Protein AF-X1REZ5-F1 (afdb_monomer_lite)

Radius of gyration: 12.73 Å; chains: 1; bounding box: 32×25×28 Å

pLDDT: mean 87.52, std 9.96, range [50.75, 97.69]

Organism: NCBI:txid412755

Foldseek 3Di:
DLVVLLCVPVVDPDPDDDDDADALGCLSVLVVCVVVVNQEEEDEHADPSNQPSVLVSCVVDVSHAYAHEPRPPHPSSVVCCVVNVPRYDYRDSDDDDDD

Sequence (99 aa):
RYFDQLNKIYGLDLRVVKVPANVGETQKIIEIARLNKARVIGVRVYNEADHQPVAEWLEEDPGHRAVLFHSAAYDLGNRLFFEFPTQTTFGDLSPKIVK

Structure (mmCIF, N/CA/C/O backbone):
data_AF-X1REZ5-F1
#
_entry.id   AF-X1REZ5-F1
#
loop_
_atom_site.group_PDB
_atom_site.id
_atom_site.type_symbol
_atom_site.label_atom_id
_atom_site.label_alt_id
_atom_site.label_comp_id
_atom_site.label_asym_id
_atom_site.label_entity_id
_atom_site.label_seq_id
_atom_site.pdbx_PDB_ins_code
_atom_site.Cartn_x
_atom_site.Cartn_y
_atom_site.Cartn_z
_atom_site.occupancy
_atom_site.B_iso_or_equiv
_atom_site.auth_seq_id
_atom_site.auth_comp_id
_atom_site.auth_asym_id
_atom_site.auth_atom_id
_atom_site.pdbx_PDB_model_num
ATOM 1 N N . ARG A 1 1 ? -12.255 3.751 -4.922 1.00 76.06 1 ARG A N 1
ATOM 2 C CA . ARG A 1 1 ? -13.164 2.701 -5.440 1.00 76.06 1 ARG A CA 1
ATOM 3 C C . ARG A 1 1 ? -13.139 1.473 -4.541 1.00 76.06 1 ARG A C 1
ATOM 5 O O . ARG A 1 1 ? -14.172 1.182 -3.973 1.00 76.06 1 ARG A O 1
ATOM 12 N N . TYR A 1 2 ? -12.000 0.795 -4.367 1.00 82.75 2 TYR A N 1
ATOM 13 C CA . TYR A 1 2 ? -11.909 -0.396 -3.507 1.00 82.75 2 TYR A CA 1
ATOM 14 C C . TYR A 1 2 ? -12.310 -0.134 -2.041 1.00 82.75 2 TYR A C 1
ATOM 16 O O . TYR A 1 2 ? -13.273 -0.721 -1.567 1.00 82.75 2 TYR A O 1
ATOM 24 N N . PHE A 1 3 ? -11.659 0.815 -1.356 1.00 83.25 3 PHE A N 1
ATOM 25 C CA . PHE A 1 3 ? -12.000 1.139 0.039 1.00 83.25 3 PHE A CA 1
ATOM 26 C C . PHE A 1 3 ? -13.423 1.695 0.199 1.00 83.25 3 PHE A C 1
ATOM 28 O O . PHE A 1 3 ? -14.096 1.369 1.168 1.00 83.25 3 PHE A O 1
ATOM 35 N N . ASP A 1 4 ? -13.919 2.451 -0.787 1.00 83.62 4 ASP A N 1
ATOM 36 C CA . ASP A 1 4 ? -15.312 2.922 -0.796 1.00 83.62 4 ASP A CA 1
ATOM 37 C C . ASP A 1 4 ? -16.303 1.739 -0.842 1.00 83.62 4 ASP A C 1
ATOM 39 O O . ASP A 1 4 ? -17.339 1.761 -0.181 1.00 83.62 4 ASP A O 1
ATOM 43 N N . GLN A 1 5 ? -15.984 0.689 -1.612 1.00 83.62 5 GLN A N 1
ATOM 44 C CA . GLN A 1 5 ? -16.789 -0.535 -1.667 1.00 83.62 5 GLN A CA 1
ATOM 45 C C . GLN A 1 5 ? -16.687 -1.333 -0.366 1.00 83.62 5 GLN A C 1
ATOM 47 O O . GLN A 1 5 ? -17.712 -1.798 0.117 1.00 83.62 5 GLN A O 1
ATOM 52 N N . LEU A 1 6 ? -15.500 -1.439 0.242 1.00 80.81 6 LEU A N 1
ATOM 53 C CA . LEU A 1 6 ? -15.353 -2.074 1.557 1.00 80.81 6 LEU A CA 1
ATOM 54 C C . LEU A 1 6 ? -16.178 -1.354 2.631 1.00 80.81 6 LEU A C 1
ATOM 56 O O . LEU A 1 6 ? -16.902 -2.017 3.371 1.00 80.81 6 LEU A O 1
ATOM 60 N N . ASN A 1 7 ? -16.147 -0.016 2.664 1.00 83.25 7 ASN A N 1
ATOM 61 C CA . ASN A 1 7 ? -17.010 0.783 3.540 1.00 83.25 7 ASN A CA 1
ATOM 62 C C . ASN A 1 7 ? -18.485 0.455 3.312 1.00 83.25 7 ASN A C 1
ATOM 64 O O . ASN A 1 7 ? -19.219 0.220 4.266 1.00 83.25 7 ASN A O 1
ATOM 68 N N . LYS A 1 8 ? -18.920 0.388 2.050 1.00 84.25 8 LYS A N 1
ATOM 69 C CA . LYS A 1 8 ? -20.316 0.100 1.708 1.00 84.25 8 LYS A CA 1
ATOM 70 C C . LYS A 1 8 ? -20.749 -1.319 2.095 1.00 84.25 8 LYS A C 1
ATOM 72 O O . LYS A 1 8 ? -21.860 -1.488 2.581 1.00 84.25 8 LYS A O 1
ATOM 77 N N . ILE A 1 9 ? -19.912 -2.326 1.840 1.00 84.12 9 ILE A N 1
ATOM 78 C CA . ILE A 1 9 ? 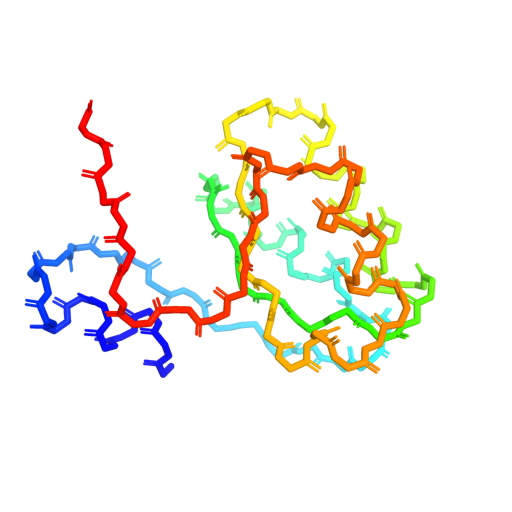-20.245 -3.745 2.053 1.00 84.12 9 ILE A CA 1
ATOM 79 C C . ILE A 1 9 ? -20.204 -4.099 3.541 1.00 84.12 9 ILE A C 1
ATOM 81 O O . ILE A 1 9 ? -21.098 -4.780 4.034 1.00 84.12 9 ILE A O 1
ATOM 85 N N . TYR A 1 10 ? -19.179 -3.631 4.252 1.00 82.88 10 TYR A N 1
ATOM 86 C CA . TYR A 1 10 ? -18.916 -4.018 5.639 1.00 82.88 10 TYR A CA 1
ATOM 87 C C . TYR A 1 10 ? -19.296 -2.940 6.661 1.00 82.88 10 TYR A C 1
ATOM 89 O O . TYR A 1 10 ? -19.095 -3.142 7.856 1.00 82.88 10 TYR A O 1
ATOM 97 N N . GLY A 1 11 ? -19.833 -1.798 6.217 1.00 83.19 11 GLY A N 1
ATOM 98 C CA . GLY A 1 11 ? -20.182 -0.680 7.097 1.00 83.19 11 GLY A CA 1
ATOM 99 C C . GLY A 1 11 ? -18.966 -0.060 7.788 1.00 83.19 11 GLY A C 1
ATOM 100 O O . GLY A 1 11 ? -19.080 0.414 8.915 1.00 83.19 11 GLY A O 1
ATOM 101 N N . LEU A 1 12 ? -17.791 -0.117 7.153 1.00 78.44 12 LEU A N 1
ATOM 102 C CA . LEU A 1 12 ? -16.568 0.449 7.721 1.00 78.44 12 LEU A CA 1
ATOM 103 C C . LEU A 1 12 ? -16.604 1.979 7.615 1.00 78.44 12 LEU A C 1
ATOM 105 O O . LEU A 1 12 ? -16.964 2.527 6.574 1.00 78.44 12 LEU A O 1
ATOM 109 N N . ASP A 1 13 ? -16.181 2.665 8.675 1.00 82.69 13 ASP A N 1
ATOM 110 C CA . ASP A 1 13 ? -16.024 4.125 8.702 1.00 82.69 13 ASP A CA 1
ATOM 111 C C . ASP A 1 13 ? -14.579 4.523 8.346 1.00 82.69 13 ASP A C 1
ATOM 113 O O . ASP A 1 13 ? -13.858 5.160 9.116 1.00 82.69 13 ASP A O 1
ATOM 117 N N . LEU A 1 14 ? -14.082 4.050 7.193 1.00 83.50 14 LEU A N 1
ATOM 118 C CA . LEU A 1 14 ? -12.728 4.396 6.754 1.00 83.50 14 LEU A CA 1
ATOM 119 C C . LEU A 1 14 ? -12.715 5.804 6.159 1.00 83.50 14 LEU A C 1
ATOM 121 O O . LEU A 1 14 ? -13.362 6.066 5.141 1.00 83.50 14 LEU A O 1
ATOM 125 N N . ARG A 1 15 ? -11.875 6.684 6.714 1.00 89.31 15 ARG A N 1
ATOM 126 C CA . ARG A 1 15 ? -11.513 7.955 6.078 1.00 89.31 15 ARG A CA 1
ATOM 127 C C . ARG A 1 15 ? -10.566 7.695 4.903 1.00 89.31 15 ARG A C 1
ATOM 129 O O . ARG A 1 15 ? -9.359 7.556 5.082 1.00 89.31 15 ARG A 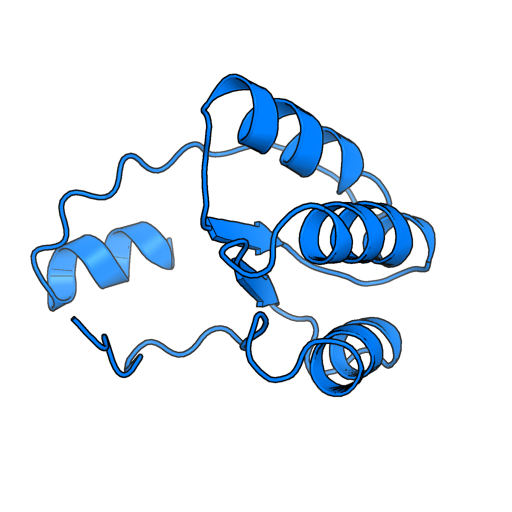O 1
ATOM 136 N N . VAL A 1 16 ? -11.112 7.647 3.690 1.00 90.56 16 VAL A N 1
ATOM 137 C CA . VAL A 1 16 ? -10.337 7.386 2.467 1.00 90.56 16 VAL A CA 1
ATOM 138 C C . VAL A 1 16 ? -9.760 8.685 1.899 1.00 90.56 16 VAL A C 1
ATOM 140 O O . VAL A 1 16 ? -10.500 9.579 1.491 1.00 90.56 16 VAL A O 1
ATOM 143 N N . VAL A 1 17 ? -8.432 8.767 1.807 1.00 93.00 17 VAL A N 1
ATOM 144 C CA . VAL A 1 17 ? -7.716 9.863 1.133 1.00 93.00 17 VAL A CA 1
ATOM 145 C C . VAL A 1 17 ? -7.220 9.373 -0.225 1.00 93.00 17 VAL A C 1
ATOM 147 O O . VAL A 1 17 ? -6.578 8.330 -0.321 1.00 93.00 17 VAL A O 1
ATOM 150 N N . LYS A 1 18 ? -7.532 10.113 -1.293 1.00 92.56 18 LYS A N 1
ATOM 151 C CA . LYS A 1 18 ? -7.078 9.799 -2.655 1.00 92.56 18 LYS A CA 1
ATOM 152 C C . LYS A 1 18 ? -5.850 10.639 -2.974 1.00 92.56 18 LYS A C 1
ATOM 154 O O . LYS A 1 18 ? -5.932 11.863 -2.949 1.00 92.56 18 LYS A O 1
ATOM 159 N N . VAL A 1 19 ? -4.747 9.977 -3.301 1.00 93.00 19 VAL A N 1
ATOM 160 C CA . VAL A 1 19 ? -3.485 10.627 -3.662 1.00 93.00 19 VAL A CA 1
ATOM 161 C C . VAL A 1 19 ? -3.221 10.374 -5.146 1.00 93.00 19 VAL A C 1
ATOM 163 O O . VAL A 1 19 ? -3.133 9.211 -5.542 1.00 93.00 19 VAL A O 1
ATOM 166 N N . PRO A 1 20 ? -3.137 11.417 -5.989 1.00 91.31 20 PRO A N 1
ATOM 167 C CA . PRO A 1 20 ? -2.695 11.251 -7.365 1.00 91.31 20 PRO A CA 1
ATOM 168 C C . PRO A 1 20 ? -1.187 10.971 -7.377 1.00 91.31 20 PRO A C 1
ATOM 170 O O . PRO A 1 20 ? -0.392 11.808 -6.953 1.00 91.31 20 PRO A O 1
ATOM 173 N N . ALA A 1 21 ? -0.805 9.792 -7.857 1.00 90.44 21 ALA A N 1
ATOM 174 C CA . ALA A 1 21 ? 0.582 9.369 -8.001 1.00 90.44 21 ALA A CA 1
ATOM 175 C C . ALA A 1 21 ? 0.750 8.620 -9.328 1.00 90.44 21 ALA A C 1
ATOM 177 O O . ALA A 1 21 ? -0.106 7.810 -9.698 1.00 90.44 21 ALA A O 1
ATOM 178 N N . ASN A 1 22 ? 1.831 8.915 -10.046 1.00 92.00 22 ASN A N 1
ATOM 179 C CA . ASN A 1 22 ? 2.233 8.184 -11.242 1.00 92.00 22 ASN A CA 1
ATOM 180 C C . ASN A 1 22 ? 3.091 6.959 -10.880 1.00 92.00 22 ASN A C 1
ATOM 182 O O . ASN A 1 22 ? 3.406 6.714 -9.718 1.00 92.00 22 ASN A O 1
ATOM 186 N N . VAL A 1 23 ? 3.473 6.186 -11.898 1.00 89.38 23 VAL A N 1
ATOM 187 C CA . VAL A 1 23 ? 4.449 5.096 -11.758 1.00 89.38 23 VAL A CA 1
ATOM 188 C C . VAL A 1 23 ? 5.782 5.657 -11.250 1.00 89.38 23 VAL A C 1
ATOM 190 O O . VAL A 1 23 ? 6.277 6.643 -11.792 1.00 89.38 23 VAL A O 1
ATOM 193 N N . GLY A 1 24 ? 6.360 5.020 -10.237 1.00 92.19 24 GLY A N 1
ATOM 194 C CA . GLY A 1 24 ? 7.557 5.459 -9.522 1.00 92.19 24 GLY A CA 1
ATOM 195 C C . GLY A 1 24 ? 7.311 6.531 -8.454 1.00 92.19 24 GLY A C 1
ATOM 196 O O . GLY A 1 24 ? 8.273 7.065 -7.915 1.00 92.19 24 GLY A O 1
ATOM 197 N N . GLU A 1 25 ? 6.057 6.894 -8.157 1.00 95.50 25 GLU A N 1
ATOM 198 C CA . GLU A 1 25 ? 5.726 7.972 -7.211 1.00 95.50 25 GLU A CA 1
ATOM 199 C C . GLU A 1 25 ? 5.033 7.478 -5.927 1.00 95.50 25 GLU A C 1
ATOM 201 O O . GLU A 1 25 ? 4.361 8.264 -5.249 1.00 95.50 25 GLU A O 1
ATOM 206 N N . THR A 1 26 ? 5.183 6.200 -5.549 1.00 95.12 26 THR A N 1
ATOM 207 C CA . THR A 1 26 ? 4.588 5.668 -4.302 1.00 95.12 26 THR A CA 1
ATOM 208 C C . THR A 1 26 ? 5.042 6.422 -3.058 1.00 95.12 26 THR A C 1
ATOM 210 O O . THR A 1 26 ? 4.260 6.538 -2.116 1.00 95.12 26 THR A O 1
ATOM 213 N N . GLN A 1 27 ? 6.228 7.036 -3.075 1.00 96.81 27 GLN A N 1
ATOM 214 C CA . GLN A 1 27 ? 6.711 7.917 -2.010 1.00 96.81 27 GLN A CA 1
ATOM 215 C C . GLN A 1 27 ? 5.694 9.010 -1.628 1.00 96.81 27 GLN A C 1
ATOM 217 O O . GLN A 1 27 ? 5.478 9.259 -0.442 1.00 96.81 27 GLN A O 1
ATOM 222 N N . LYS A 1 28 ? 4.981 9.604 -2.599 1.00 96.81 28 LYS A N 1
ATOM 223 C CA . LYS A 1 28 ? 3.927 10.601 -2.317 1.00 96.81 28 LYS A CA 1
ATOM 224 C C . LYS A 1 28 ? 2.795 10.007 -1.483 1.00 96.81 28 LYS A C 1
ATOM 226 O O . LYS A 1 28 ? 2.212 10.677 -0.634 1.00 96.81 28 LYS A O 1
ATOM 231 N N . ILE A 1 29 ? 2.461 8.742 -1.732 1.00 96.12 29 ILE A N 1
ATOM 232 C CA . ILE A 1 29 ? 1.428 8.022 -0.986 1.00 96.12 29 ILE A CA 1
ATOM 233 C C . ILE A 1 29 ? 1.909 7.783 0.445 1.00 96.12 29 ILE A C 1
ATOM 235 O O . ILE A 1 29 ? 1.141 8.015 1.377 1.00 96.12 29 ILE A O 1
ATOM 239 N N . ILE A 1 30 ? 3.174 7.390 0.621 1.00 97.31 30 ILE A N 1
ATOM 240 C CA . ILE A 1 30 ? 3.781 7.170 1.939 1.00 97.31 30 ILE A CA 1
ATOM 241 C C . ILE A 1 30 ? 3.805 8.459 2.767 1.00 97.31 30 ILE A C 1
ATOM 243 O O . ILE A 1 30 ? 3.408 8.459 3.931 1.00 97.31 30 ILE A O 1
ATOM 247 N N . GLU A 1 31 ? 4.192 9.585 2.173 1.00 97.25 31 GLU A N 1
ATOM 248 C CA . GLU A 1 31 ? 4.202 10.884 2.854 1.00 97.25 31 GLU A CA 1
ATOM 249 C C . GLU A 1 31 ? 2.807 11.289 3.339 1.00 97.25 31 GLU A C 1
ATOM 251 O O . GLU A 1 31 ? 2.625 11.649 4.505 1.00 97.25 31 GLU A O 1
ATOM 256 N N . ILE A 1 32 ? 1.791 11.157 2.482 1.00 96.94 32 ILE A N 1
ATOM 257 C CA . ILE A 1 32 ? 0.403 11.435 2.865 1.00 96.94 32 ILE A CA 1
ATOM 258 C C . ILE A 1 32 ? -0.088 10.441 3.926 1.00 96.94 32 ILE A C 1
ATOM 260 O O . ILE A 1 32 ? -0.816 10.845 4.838 1.00 96.94 32 ILE A O 1
ATOM 264 N N . ALA A 1 33 ? 0.315 9.170 3.853 1.00 96.25 33 ALA A N 1
ATOM 265 C CA . ALA A 1 33 ? -0.024 8.165 4.855 1.00 96.25 33 ALA A CA 1
ATOM 266 C C . ALA A 1 33 ? 0.540 8.543 6.231 1.00 96.25 33 ALA A C 1
ATOM 268 O O . ALA A 1 33 ? -0.218 8.583 7.202 1.00 96.25 33 ALA A O 1
ATOM 269 N N . ARG A 1 34 ? 1.821 8.929 6.305 1.00 96.12 34 ARG A N 1
ATOM 270 C CA . ARG A 1 34 ? 2.460 9.405 7.542 1.00 96.12 34 ARG A CA 1
ATOM 271 C C . ARG A 1 34 ? 1.763 10.651 8.095 1.00 96.12 34 ARG A C 1
ATOM 273 O O . ARG A 1 34 ? 1.403 10.675 9.271 1.00 96.12 34 ARG A O 1
ATOM 280 N N . LEU A 1 35 ? 1.482 11.646 7.247 1.00 96.38 35 LEU A N 1
ATOM 281 C CA . LEU A 1 35 ? 0.777 12.875 7.645 1.00 96.38 35 LEU A CA 1
ATOM 282 C C . LEU A 1 35 ? -0.610 12.597 8.240 1.00 96.38 35 LEU A C 1
ATOM 284 O O . LEU A 1 35 ? -1.026 13.259 9.189 1.00 96.38 35 LEU A O 1
ATOM 288 N N . ASN A 1 36 ? -1.320 11.603 7.705 1.00 94.88 36 ASN A N 1
ATOM 289 C CA . ASN A 1 36 ? -2.651 11.220 8.177 1.00 94.88 36 ASN A CA 1
ATOM 290 C C . ASN A 1 36 ? -2.626 10.114 9.243 1.00 94.88 36 ASN A C 1
ATOM 292 O O . ASN A 1 36 ? -3.695 9.680 9.672 1.00 94.88 36 ASN A O 1
ATOM 296 N N . LYS A 1 37 ? -1.439 9.654 9.670 1.00 94.62 37 LYS A N 1
ATOM 297 C CA . LYS A 1 37 ? -1.262 8.497 10.565 1.00 94.62 37 LYS A CA 1
ATOM 298 C C . LYS A 1 37 ? -2.041 7.265 10.080 1.00 94.62 37 LYS A C 1
ATOM 300 O O . LYS A 1 37 ? -2.640 6.535 10.871 1.00 94.62 37 LYS A O 1
ATOM 305 N N . ALA A 1 38 ? -2.094 7.076 8.763 1.00 94.62 38 ALA A N 1
ATOM 306 C CA . ALA A 1 38 ? -2.787 5.955 8.154 1.00 94.62 38 ALA A CA 1
ATOM 307 C C . ALA A 1 38 ? -2.024 4.659 8.441 1.00 94.62 38 ALA A C 1
ATOM 309 O O . ALA A 1 38 ? -0.805 4.622 8.335 1.00 94.62 38 ALA A O 1
ATOM 310 N N . ARG A 1 39 ? -2.751 3.587 8.768 1.00 93.62 39 ARG A N 1
ATOM 311 C CA . ARG A 1 39 ? -2.179 2.238 8.937 1.00 93.62 39 ARG A CA 1
ATOM 312 C C . ARG A 1 39 ? -2.327 1.363 7.700 1.00 93.62 39 ARG A C 1
ATOM 314 O O . ARG A 1 39 ? -1.693 0.322 7.610 1.00 93.62 39 ARG A O 1
ATOM 321 N N . VAL A 1 40 ? -3.188 1.762 6.768 1.00 93.19 40 VAL A N 1
ATOM 322 C CA . VAL A 1 40 ? -3.474 1.005 5.550 1.00 93.19 40 VAL A CA 1
ATOM 323 C C . VAL A 1 40 ? -3.321 1.920 4.349 1.00 93.19 40 VAL A C 1
ATOM 325 O O . VAL A 1 40 ? -3.916 2.998 4.316 1.00 93.19 40 VAL A O 1
ATOM 328 N N . ILE A 1 41 ? -2.569 1.468 3.351 1.00 95.12 41 ILE A N 1
ATOM 329 C CA . ILE A 1 41 ? -2.470 2.108 2.040 1.00 95.12 41 ILE A CA 1
ATOM 330 C C . ILE A 1 41 ? -2.969 1.166 0.949 1.00 95.12 41 ILE A C 1
ATOM 332 O O . ILE A 1 41 ? -2.998 -0.054 1.104 1.00 95.12 41 ILE A O 1
ATOM 336 N N . GLY A 1 42 ? -3.359 1.744 -0.181 1.00 93.44 42 GLY A N 1
ATOM 337 C CA . GLY A 1 42 ? -3.606 0.995 -1.403 1.00 93.44 42 GLY A CA 1
ATOM 338 C C . GLY A 1 42 ? -2.774 1.583 -2.527 1.00 93.44 42 GLY A C 1
ATOM 339 O O . GLY A 1 42 ? -2.908 2.769 -2.828 1.00 93.44 42 GLY A O 1
ATOM 340 N N . VAL A 1 43 ? -1.911 0.767 -3.121 1.00 93.38 43 VAL A N 1
ATOM 341 C CA . VAL A 1 43 ? -0.860 1.212 -4.041 1.00 93.38 43 VAL A CA 1
ATOM 342 C C . VAL A 1 43 ? -0.731 0.253 -5.211 1.00 93.38 43 VAL A C 1
ATOM 344 O O . VAL A 1 43 ? -1.043 -0.928 -5.090 1.00 93.38 43 VAL A O 1
ATOM 347 N N . ARG A 1 44 ? -0.264 0.755 -6.352 1.00 91.38 44 ARG A N 1
ATOM 348 C CA . ARG A 1 44 ? 0.217 -0.085 -7.449 1.00 91.38 44 ARG A CA 1
ATOM 349 C C . ARG A 1 44 ? 1.737 -0.076 -7.395 1.00 91.38 44 ARG A C 1
ATOM 351 O O . ARG A 1 44 ? 2.315 1.002 -7.364 1.00 91.38 44 ARG A O 1
ATOM 358 N N . VAL A 1 45 ? 2.346 -1.253 -7.412 1.00 90.38 45 VAL A N 1
ATOM 359 C CA . VAL A 1 45 ? 3.799 -1.421 -7.429 1.00 90.38 45 VAL A CA 1
ATOM 360 C C . VAL A 1 45 ? 4.186 -2.037 -8.758 1.00 90.38 45 VAL A C 1
ATOM 362 O O . VAL A 1 45 ? 3.759 -3.146 -9.081 1.00 90.38 45 VAL A O 1
ATOM 365 N N . TYR A 1 46 ? 4.930 -1.279 -9.559 1.00 89.25 46 TYR A N 1
ATOM 366 C CA . TYR A 1 46 ? 5.318 -1.683 -10.905 1.00 89.25 46 TYR A CA 1
ATOM 367 C C . TYR A 1 46 ? 6.834 -1.758 -11.083 1.00 89.25 46 TYR A C 1
ATOM 369 O O . TYR A 1 46 ? 7.317 -2.701 -11.705 1.00 89.25 46 TYR A O 1
ATOM 377 N N . ASN A 1 47 ? 7.579 -0.790 -10.548 1.00 90.44 47 ASN A N 1
ATOM 378 C CA . ASN A 1 47 ? 9.039 -0.728 -10.644 1.00 90.44 47 ASN A CA 1
ATOM 379 C C . ASN A 1 47 ? 9.700 -0.588 -9.259 1.00 90.44 47 ASN A C 1
ATOM 381 O O . ASN A 1 47 ? 9.019 -0.518 -8.237 1.00 90.44 47 ASN A O 1
ATOM 385 N N . GLU A 1 48 ? 11.035 -0.562 -9.221 1.00 90.94 48 GLU A N 1
ATOM 386 C CA . GLU A 1 48 ? 11.784 -0.490 -7.956 1.00 90.94 48 GLU A CA 1
ATOM 387 C C . GLU A 1 48 ? 11.497 0.811 -7.190 1.00 90.94 48 GLU A C 1
ATOM 389 O O . GLU A 1 48 ? 11.383 0.804 -5.968 1.00 90.94 48 GLU A O 1
ATOM 394 N N . ALA A 1 49 ? 11.292 1.916 -7.916 1.00 93.06 49 ALA A N 1
ATOM 395 C CA . ALA A 1 49 ? 10.927 3.204 -7.331 1.00 93.06 49 ALA A CA 1
ATOM 396 C C . ALA A 1 49 ? 9.535 3.184 -6.677 1.00 93.06 49 ALA A C 1
ATOM 398 O O . ALA A 1 49 ? 9.273 3.983 -5.784 1.00 93.06 49 ALA A O 1
ATOM 399 N N . ASP A 1 50 ? 8.654 2.265 -7.087 1.00 92.25 50 ASP A N 1
ATOM 400 C CA . ASP A 1 50 ? 7.404 2.003 -6.382 1.00 92.25 50 ASP A CA 1
ATOM 401 C C . ASP A 1 50 ? 7.608 1.087 -5.167 1.00 92.25 50 ASP A C 1
ATOM 403 O O . ASP A 1 50 ? 6.985 1.296 -4.124 1.00 92.25 50 ASP A O 1
ATOM 407 N N . HIS A 1 51 ? 8.445 0.058 -5.328 1.00 94.19 51 HIS A N 1
ATOM 408 C CA . HIS A 1 51 ? 8.679 -1.002 -4.349 1.00 94.19 51 HIS A CA 1
ATOM 409 C C . HIS A 1 51 ? 9.335 -0.469 -3.081 1.00 94.19 51 HIS A C 1
ATOM 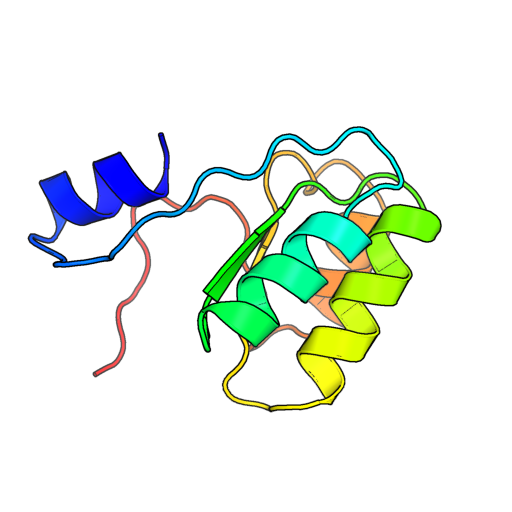411 O O . HIS A 1 51 ? 8.809 -0.658 -1.986 1.00 94.19 51 HIS A O 1
ATOM 417 N N . GLN A 1 52 ? 10.478 0.198 -3.238 1.00 96.50 52 GLN A N 1
ATOM 418 C CA . GLN A 1 52 ? 11.347 0.560 -2.128 1.00 96.50 52 GLN A CA 1
ATOM 419 C C . GLN A 1 52 ? 10.644 1.441 -1.079 1.00 96.50 52 GLN A C 1
ATOM 421 O O . GLN A 1 52 ? 10.648 1.050 0.087 1.00 96.50 52 GLN A O 1
ATOM 426 N N . PRO A 1 53 ? 9.931 2.527 -1.445 1.00 97.00 53 PRO A N 1
ATOM 427 C CA . PRO A 1 53 ? 9.186 3.324 -0.467 1.00 97.00 53 PRO A CA 1
ATOM 428 C C . PRO A 1 53 ? 8.134 2.529 0.313 1.00 97.00 53 PRO A C 1
ATOM 430 O O . PRO A 1 53 ? 7.878 2.800 1.485 1.00 97.00 53 PRO A O 1
ATOM 433 N N . VAL A 1 54 ? 7.485 1.562 -0.344 1.00 96.25 54 VAL A N 1
ATOM 434 C CA . VAL A 1 54 ? 6.449 0.737 0.284 1.00 96.25 54 VAL A CA 1
ATOM 435 C C . VAL A 1 54 ? 7.082 -0.266 1.241 1.00 96.25 54 VAL A C 1
ATOM 437 O O . VAL A 1 54 ? 6.571 -0.418 2.345 1.00 96.25 54 VAL A O 1
ATOM 440 N N . ALA A 1 55 ? 8.182 -0.910 0.847 1.00 96.69 55 ALA A N 1
ATOM 441 C CA . ALA A 1 55 ? 8.926 -1.828 1.705 1.00 96.69 55 ALA A CA 1
ATOM 442 C C . ALA A 1 55 ? 9.428 -1.114 2.968 1.00 96.69 55 ALA A C 1
ATOM 444 O O . ALA A 1 55 ? 9.094 -1.532 4.071 1.00 96.69 55 ALA A O 1
ATOM 445 N N . GLU A 1 56 ? 10.112 0.023 2.809 1.00 97.56 56 GLU A N 1
ATOM 446 C CA . GLU A 1 56 ? 10.617 0.829 3.929 1.00 97.56 56 GLU A CA 1
ATOM 447 C C . GLU A 1 56 ? 9.481 1.237 4.879 1.00 97.56 56 GLU A C 1
ATOM 449 O O . GLU A 1 56 ? 9.587 1.089 6.094 1.00 97.56 56 GLU A O 1
ATOM 454 N N . TRP A 1 57 ? 8.339 1.677 4.340 1.00 97.69 57 TRP A N 1
ATOM 455 C CA . TRP A 1 57 ? 7.181 2.008 5.168 1.00 97.69 57 TRP A CA 1
ATOM 456 C C . TRP A 1 57 ? 6.591 0.788 5.888 1.00 97.69 57 TRP A C 1
ATOM 458 O O . TRP A 1 57 ? 6.142 0.916 7.022 1.00 97.69 57 TRP A O 1
ATOM 468 N N . LEU A 1 58 ? 6.575 -0.397 5.275 1.00 96.75 58 LEU A N 1
ATOM 469 C CA . LEU A 1 58 ? 6.096 -1.618 5.932 1.00 96.75 58 LEU A CA 1
ATOM 470 C C . LEU A 1 58 ? 7.051 -2.107 7.032 1.00 96.75 58 LEU A C 1
ATOM 472 O O . LEU A 1 58 ? 6.572 -2.618 8.044 1.00 96.75 58 LEU A O 1
ATOM 476 N N . GLU A 1 59 ? 8.362 -1.923 6.862 1.00 97.06 59 GLU A N 1
ATOM 477 C CA . GLU A 1 59 ? 9.388 -2.245 7.866 1.00 97.06 59 GLU A CA 1
ATOM 478 C C . GLU A 1 59 ? 9.310 -1.342 9.104 1.00 97.06 59 GLU A C 1
ATOM 480 O O . GLU A 1 59 ? 9.609 -1.791 10.211 1.00 97.06 59 GLU A O 1
ATOM 485 N N . GLU A 1 60 ? 8.880 -0.087 8.940 1.00 96.56 60 GLU A N 1
ATOM 486 C CA . GLU A 1 60 ? 8.771 0.890 10.034 1.00 96.56 60 GLU A CA 1
ATOM 487 C C . GLU A 1 60 ? 7.806 0.467 11.151 1.00 96.56 60 GLU A C 1
ATOM 489 O O . GLU A 1 60 ? 8.029 0.807 12.315 1.00 96.56 60 GLU A O 1
ATOM 494 N N . ASP A 1 61 ? 6.721 -0.240 10.819 1.00 95.75 61 ASP A N 1
ATOM 495 C CA . ASP A 1 61 ? 5.707 -0.651 11.792 1.00 95.75 61 ASP A CA 1
ATOM 496 C C . ASP A 1 61 ? 5.036 -1.969 11.355 1.00 95.75 61 ASP A C 1
ATOM 498 O O . ASP A 1 61 ? 4.394 -2.021 10.299 1.00 95.75 61 ASP A O 1
ATOM 502 N N . PRO A 1 62 ? 5.073 -3.033 12.184 1.00 93.44 62 PRO A N 1
ATOM 503 C CA . PRO A 1 62 ? 4.421 -4.308 11.875 1.00 93.44 62 PRO A CA 1
ATOM 504 C C . PRO A 1 62 ? 2.887 -4.215 11.796 1.00 93.44 62 PRO A C 1
ATOM 506 O O . PRO A 1 62 ? 2.229 -5.185 11.413 1.00 93.44 62 PRO A O 1
ATOM 509 N N . GLY A 1 63 ? 2.289 -3.087 12.180 1.00 93.88 63 GLY A N 1
ATOM 510 C CA . GLY A 1 63 ? 0.880 -2.738 12.020 1.00 93.88 63 GLY A CA 1
ATOM 511 C C . GLY A 1 63 ? 0.544 -2.045 10.695 1.00 93.88 63 GLY A C 1
ATOM 512 O O . GLY A 1 63 ? -0.641 -1.932 10.370 1.00 93.88 63 GLY A O 1
ATOM 513 N N . HIS A 1 64 ? 1.536 -1.613 9.910 1.00 96.44 64 HIS A N 1
ATOM 514 C CA . HIS A 1 64 ? 1.311 -1.069 8.572 1.00 96.44 64 HIS A CA 1
ATOM 515 C C . HIS A 1 64 ? 0.841 -2.160 7.608 1.00 96.44 64 HIS A C 1
ATOM 517 O O . HIS A 1 64 ? 1.264 -3.317 7.689 1.00 96.44 64 HIS A O 1
ATOM 523 N N . ARG A 1 65 ? -0.084 -1.802 6.713 1.00 94.38 65 ARG A N 1
ATOM 524 C CA . ARG A 1 65 ? -0.697 -2.705 5.735 1.00 94.38 65 ARG A CA 1
ATOM 525 C C . ARG A 1 65 ? -0.759 -2.074 4.350 1.00 94.38 65 ARG A C 1
ATOM 527 O O . ARG A 1 65 ? -1.127 -0.907 4.221 1.00 94.38 65 ARG A O 1
ATOM 534 N N . ALA A 1 66 ? -0.496 -2.858 3.309 1.00 93.88 66 ALA A N 1
ATOM 535 C CA . ALA A 1 66 ? -0.596 -2.409 1.923 1.00 93.88 66 ALA A CA 1
ATOM 536 C C . ALA A 1 66 ? -1.474 -3.341 1.074 1.00 93.88 66 ALA A C 1
ATOM 538 O O . ALA A 1 66 ? -1.265 -4.550 1.014 1.00 93.88 66 ALA A O 1
ATOM 539 N N . VAL A 1 67 ? -2.454 -2.762 0.380 1.00 92.06 67 VAL A N 1
ATOM 540 C CA . VAL A 1 67 ? -3.239 -3.454 -0.648 1.00 92.06 67 VAL A CA 1
ATOM 541 C C . VAL A 1 67 ? -2.611 -3.172 -2.012 1.00 92.06 67 VAL A C 1
ATOM 543 O O . VAL A 1 67 ? -2.621 -2.035 -2.486 1.00 92.06 67 VAL A O 1
ATOM 546 N N . LEU A 1 68 ? -2.063 -4.208 -2.642 1.00 90.69 68 LEU A N 1
ATOM 547 C CA . LEU A 1 68 ? -1.320 -4.148 -3.896 1.00 90.69 68 LEU A CA 1
ATOM 548 C C . LEU A 1 68 ? -2.286 -4.228 -5.091 1.00 90.69 68 LEU A C 1
ATOM 550 O O . LEU A 1 68 ? -2.692 -5.301 -5.546 1.00 90.69 68 LEU A O 1
ATOM 554 N N . PHE A 1 69 ? -2.695 -3.079 -5.621 1.00 86.50 69 PHE A N 1
ATOM 555 C CA . PHE A 1 69 ? -3.600 -2.995 -6.766 1.00 86.50 69 PHE A CA 1
ATOM 556 C C . PHE A 1 69 ? -2.877 -3.267 -8.080 1.00 86.50 69 PHE A C 1
ATOM 558 O O . PHE A 1 69 ? -1.815 -2.708 -8.340 1.00 86.50 69 PHE A O 1
ATOM 565 N N . HIS A 1 70 ? -3.474 -4.099 -8.940 1.00 78.62 70 HIS A N 1
ATOM 566 C CA . HIS A 1 70 ? -2.955 -4.420 -10.280 1.00 78.62 70 HIS A CA 1
ATOM 567 C C . HIS A 1 70 ? -1.481 -4.863 -10.303 1.00 78.62 70 HIS A C 1
ATOM 569 O O . HIS A 1 70 ? -0.830 -4.742 -11.333 1.00 78.62 70 HIS A O 1
ATOM 575 N N . SER A 1 71 ? -0.959 -5.346 -9.170 1.00 71.38 71 SER A N 1
ATOM 576 C CA . SER A 1 71 ? 0.464 -5.659 -8.993 1.00 71.38 71 SER A CA 1
ATOM 577 C C . SER A 1 71 ? 0.744 -7.163 -8.982 1.00 71.38 71 SER A C 1
ATOM 579 O O . SER A 1 71 ? 1.892 -7.558 -9.095 1.00 71.38 71 SER A O 1
ATOM 581 N N . ALA A 1 72 ? -0.294 -8.009 -8.918 1.00 64.00 72 ALA A N 1
ATOM 582 C CA . ALA A 1 72 ? -0.158 -9.473 -8.944 1.00 64.00 72 ALA A CA 1
ATOM 583 C C . ALA A 1 72 ? 0.518 -10.002 -10.225 1.00 64.00 72 ALA A C 1
ATOM 585 O O . ALA A 1 72 ? 1.122 -11.069 -10.221 1.00 64.00 72 ALA A O 1
ATOM 586 N N . ALA A 1 73 ? 0.425 -9.249 -11.324 1.00 71.25 73 ALA A N 1
ATOM 587 C CA . ALA A 1 73 ? 1.065 -9.583 -12.594 1.00 71.25 73 ALA A CA 1
ATOM 588 C C . ALA A 1 73 ? 2.519 -9.079 -12.704 1.00 71.25 73 ALA A C 1
ATOM 590 O O . ALA A 1 73 ? 3.137 -9.280 -13.746 1.00 71.25 73 ALA A O 1
ATOM 591 N N . TYR A 1 74 ? 3.051 -8.395 -11.684 1.00 75.19 74 TYR A N 1
ATOM 592 C CA . TYR A 1 74 ? 4.392 -7.809 -11.705 1.00 75.19 74 TYR A CA 1
ATOM 593 C C . TYR A 1 74 ? 5.274 -8.435 -10.630 1.00 75.19 74 TYR A C 1
ATOM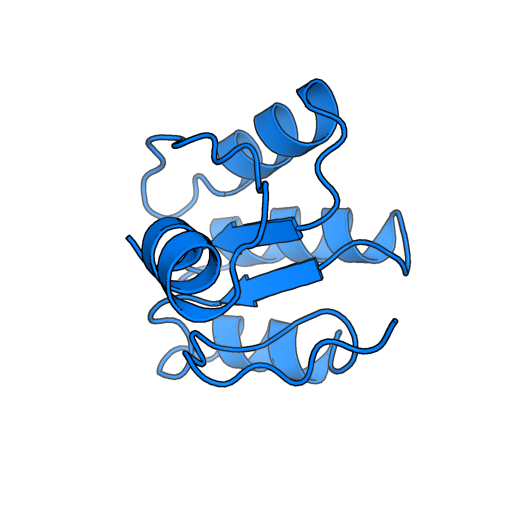 595 O O . TYR A 1 74 ? 4.863 -8.561 -9.475 1.00 75.19 74 TYR A O 1
ATOM 603 N N . ASP A 1 75 ? 6.510 -8.767 -10.999 1.00 84.12 75 ASP A N 1
ATOM 604 C CA . ASP A 1 75 ? 7.470 -9.432 -10.111 1.00 84.12 75 ASP A CA 1
ATOM 605 C C . ASP A 1 75 ? 7.687 -8.656 -8.812 1.00 84.12 75 ASP A C 1
ATOM 607 O O . ASP A 1 75 ? 7.722 -9.247 -7.739 1.00 84.12 75 ASP A O 1
ATOM 611 N N . LEU A 1 76 ? 7.730 -7.324 -8.881 1.00 83.94 76 LEU A N 1
ATOM 612 C CA . LEU A 1 76 ? 7.931 -6.473 -7.707 1.00 83.94 76 LEU A CA 1
ATOM 613 C C . LEU A 1 76 ? 6.704 -6.393 -6.793 1.00 83.94 76 LEU A C 1
ATOM 615 O O . LEU A 1 76 ? 6.844 -6.299 -5.578 1.00 83.94 76 LEU A O 1
ATOM 619 N N . GLY A 1 77 ? 5.495 -6.490 -7.350 1.00 76.62 77 GLY A N 1
ATOM 620 C CA . GLY A 1 77 ? 4.286 -6.634 -6.542 1.00 76.62 77 GLY A CA 1
ATOM 621 C C . GLY A 1 77 ? 4.272 -7.963 -5.790 1.00 76.62 77 GLY A C 1
ATOM 622 O O . GLY A 1 77 ? 3.967 -8.005 -4.601 1.00 76.62 77 GLY A O 1
ATOM 623 N N . ASN A 1 78 ? 4.657 -9.045 -6.468 1.00 83.81 78 ASN A N 1
ATOM 624 C CA . ASN A 1 78 ? 4.790 -10.356 -5.838 1.00 83.81 78 ASN A CA 1
ATOM 625 C C . ASN A 1 78 ? 5.921 -10.378 -4.805 1.00 83.81 78 ASN A C 1
ATOM 627 O O . ASN A 1 78 ? 5.758 -10.968 -3.743 1.00 83.81 78 ASN A O 1
ATOM 631 N N . ARG A 1 79 ? 7.035 -9.692 -5.069 1.00 89.25 79 ARG A N 1
ATOM 632 C CA . ARG A 1 79 ? 8.158 -9.575 -4.139 1.00 89.25 79 ARG A CA 1
ATOM 633 C C . ARG A 1 79 ? 7.730 -8.966 -2.805 1.00 89.25 79 ARG A C 1
ATOM 635 O O . ARG A 1 79 ? 7.930 -9.614 -1.785 1.00 89.25 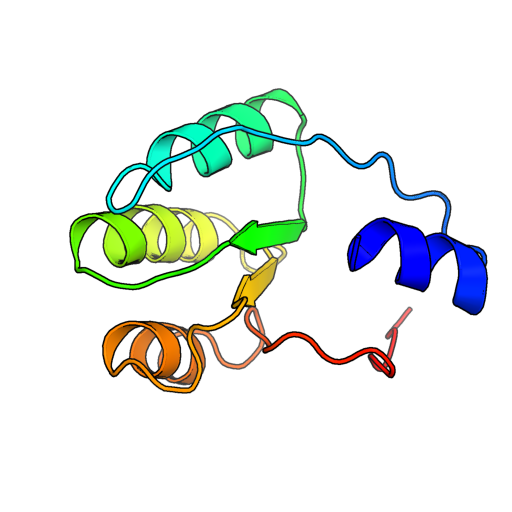79 ARG A O 1
ATOM 642 N N . LEU A 1 80 ? 7.033 -7.825 -2.812 1.00 86.81 80 LEU A N 1
ATOM 643 C CA . LEU A 1 80 ? 6.452 -7.251 -1.588 1.00 86.81 80 LEU A CA 1
ATOM 644 C C . LEU A 1 80 ? 5.513 -8.224 -0.877 1.00 86.81 80 LEU A C 1
ATOM 646 O O . LEU A 1 80 ? 5.503 -8.290 0.350 1.00 86.81 80 LEU A O 1
ATOM 650 N N . PHE A 1 81 ? 4.724 -8.980 -1.644 1.00 88.00 81 PHE A N 1
ATOM 651 C CA . PHE A 1 81 ? 3.828 -9.976 -1.072 1.00 88.00 81 PHE A CA 1
ATOM 652 C C . PHE A 1 81 ? 4.577 -11.095 -0.338 1.00 88.00 81 PHE A C 1
ATOM 654 O O . PHE A 1 81 ? 4.156 -11.516 0.737 1.00 88.00 81 PHE A O 1
ATOM 661 N N . PHE A 1 82 ? 5.707 -11.551 -0.879 1.00 89.19 82 PHE A N 1
ATOM 662 C CA . PHE A 1 82 ? 6.537 -12.574 -0.245 1.00 89.19 82 PHE A CA 1
ATOM 663 C C . PHE A 1 82 ? 7.410 -12.039 0.894 1.00 89.19 82 PHE A C 1
ATOM 665 O O . PHE A 1 82 ? 7.630 -12.764 1.861 1.00 89.19 82 PHE A O 1
ATOM 672 N N . GLU A 1 83 ? 7.890 -10.798 0.800 1.00 91.38 83 GLU A N 1
ATOM 673 C CA . GLU A 1 83 ? 8.680 -10.145 1.851 1.00 91.38 83 GLU A CA 1
ATOM 674 C C . GLU A 1 83 ? 7.806 -9.798 3.069 1.00 91.38 83 GLU A C 1
ATOM 676 O O . GLU A 1 83 ? 8.219 -10.010 4.209 1.00 91.38 83 GLU A O 1
ATOM 681 N N . PHE A 1 84 ? 6.561 -9.361 2.843 1.00 92.44 84 PHE A N 1
ATOM 682 C CA . PHE A 1 84 ? 5.641 -8.910 3.892 1.00 92.44 84 PHE A CA 1
ATOM 683 C C . PHE A 1 84 ? 4.283 -9.639 3.849 1.00 92.44 84 PHE A C 1
ATOM 685 O O . PHE A 1 84 ? 3.231 -8.993 3.729 1.00 92.44 84 PHE A O 1
ATOM 692 N N . PRO A 1 85 ? 4.247 -10.977 3.991 1.00 89.88 85 PRO A N 1
ATOM 693 C CA . PRO A 1 85 ? 3.053 -11.789 3.724 1.00 89.88 85 PRO A CA 1
ATOM 694 C C . PRO A 1 85 ? 1.900 -11.548 4.706 1.00 89.88 85 PRO A C 1
ATOM 696 O O . PRO A 1 85 ? 0.747 -11.840 4.402 1.00 89.88 85 PRO A O 1
ATOM 699 N N . THR A 1 86 ? 2.183 -11.014 5.896 1.00 90.31 86 THR A N 1
ATOM 700 C CA . THR A 1 86 ? 1.163 -10.662 6.901 1.00 90.31 86 THR A CA 1
ATOM 701 C C . THR A 1 86 ? 0.728 -9.200 6.825 1.00 90.31 86 THR A C 1
ATOM 703 O O . THR A 1 86 ? -0.251 -8.816 7.473 1.00 90.31 86 THR A O 1
ATOM 706 N N . GLN A 1 87 ? 1.448 -8.379 6.053 1.00 91.88 87 GLN A N 1
ATOM 707 C CA . GLN A 1 87 ? 1.193 -6.948 5.933 1.00 91.88 87 GLN A CA 1
ATOM 708 C C . GLN A 1 87 ? 0.619 -6.556 4.572 1.00 91.88 87 GLN A C 1
ATOM 710 O O . GLN A 1 87 ? 0.015 -5.492 4.435 1.00 91.88 87 GLN A O 1
ATOM 715 N N . THR A 1 88 ? 0.771 -7.411 3.570 1.00 90.94 88 THR A N 1
ATOM 716 C CA . THR A 1 88 ? 0.332 -7.140 2.207 1.00 90.94 88 THR A CA 1
A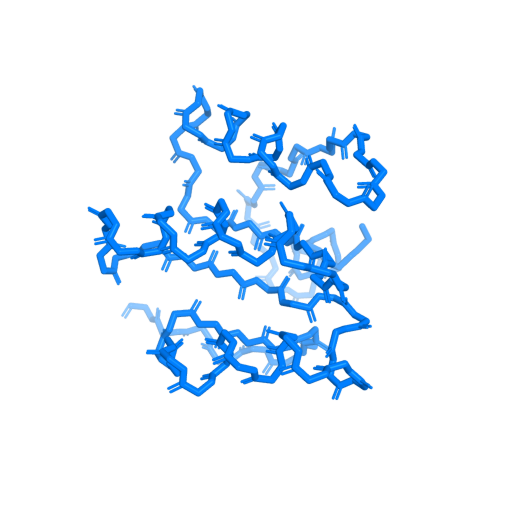TOM 717 C C . THR A 1 88 ? -0.782 -8.082 1.784 1.00 90.94 88 THR A C 1
ATOM 719 O O . THR A 1 88 ? -0.919 -9.207 2.259 1.00 90.94 88 THR A O 1
ATOM 722 N N . THR A 1 89 ? -1.623 -7.600 0.881 1.00 88.81 89 THR A N 1
ATOM 723 C CA . THR A 1 89 ? -2.614 -8.419 0.185 1.00 88.81 89 THR A CA 1
ATOM 724 C C . THR A 1 89 ? -2.887 -7.811 -1.181 1.00 88.81 89 THR A C 1
ATOM 726 O O . THR A 1 89 ? -2.543 -6.657 -1.437 1.00 88.81 89 THR A O 1
ATOM 729 N N . PHE A 1 90 ? -3.528 -8.558 -2.067 1.00 86.12 90 PHE A N 1
ATOM 730 C CA . PHE A 1 90 ? -4.049 -8.011 -3.314 1.00 86.12 90 PHE A CA 1
ATOM 731 C C . PHE A 1 90 ? -5.470 -7.476 -3.105 1.00 86.12 90 PHE A C 1
ATOM 733 O O . PHE A 1 90 ? -6.058 -7.621 -2.035 1.00 86.12 90 PHE A O 1
ATOM 740 N N . GLY A 1 91 ? -6.020 -6.799 -4.114 1.00 73.62 91 GLY A N 1
ATOM 741 C CA . GLY A 1 91 ? -7.384 -6.273 -4.048 1.00 73.62 91 GLY A CA 1
ATOM 742 C C . GLY A 1 91 ? -8.423 -7.391 -3.928 1.00 73.62 91 GLY A C 1
ATOM 743 O O . GLY A 1 91 ? -8.912 -7.871 -4.946 1.00 73.62 91 GLY A O 1
ATOM 744 N N . ASP A 1 92 ? -8.772 -7.767 -2.700 1.00 69.69 92 ASP A N 1
ATOM 745 C CA . ASP A 1 92 ? -9.794 -8.759 -2.372 1.00 69.69 92 ASP A CA 1
ATOM 746 C C . ASP A 1 92 ? -11.022 -8.068 -1.768 1.00 69.69 92 ASP A C 1
ATOM 748 O O . ASP A 1 92 ? -10.954 -7.435 -0.720 1.00 69.69 92 ASP A O 1
ATOM 752 N N . LEU A 1 93 ? -12.174 -8.172 -2.429 1.00 59.59 93 LEU A N 1
ATOM 753 C CA . LEU A 1 93 ? -13.420 -7.590 -1.923 1.00 59.59 93 LEU A CA 1
ATOM 754 C C . LEU A 1 93 ? -14.052 -8.406 -0.781 1.00 59.59 93 LEU A C 1
ATOM 756 O O . LEU A 1 93 ? -15.082 -7.990 -0.258 1.00 59.59 93 LEU A O 1
ATOM 760 N N . SER A 1 94 ? -13.458 -9.535 -0.385 1.00 64.88 94 SER A N 1
ATOM 761 C CA . SER A 1 94 ? -13.870 -10.364 0.754 1.00 64.88 94 SER A CA 1
ATOM 762 C C . SER A 1 94 ? -12.773 -10.522 1.820 1.00 64.88 94 SER A C 1
ATOM 764 O O . SER A 1 94 ? -12.451 -11.648 2.213 1.00 64.88 94 SER A O 1
ATOM 766 N N . PRO A 1 95 ? -12.197 -9.422 2.347 1.00 67.81 95 PRO A N 1
ATOM 767 C CA . PRO A 1 95 ? -11.120 -9.522 3.318 1.00 67.81 95 PRO A CA 1
ATOM 768 C C . PRO A 1 95 ? -11.633 -10.107 4.640 1.00 67.81 95 PRO A C 1
ATOM 770 O O . PRO A 1 95 ? -12.685 -9.720 5.154 1.00 67.81 95 PRO A O 1
ATOM 773 N N . LYS A 1 96 ? -10.854 -11.007 5.250 1.00 67.88 96 LYS A N 1
ATOM 774 C CA . LYS A 1 96 ? -11.095 -11.424 6.637 1.00 67.88 96 LYS A CA 1
ATOM 775 C C . LYS A 1 96 ? -10.654 -10.305 7.576 1.00 67.88 96 LYS A C 1
ATOM 777 O O . LYS A 1 96 ? -9.463 -10.110 7.802 1.00 67.88 96 LYS A O 1
ATOM 782 N N . ILE A 1 97 ? -11.622 -9.579 8.126 1.00 64.12 97 ILE A N 1
ATOM 783 C CA . ILE A 1 97 ? -11.374 -8.548 9.136 1.00 64.12 97 ILE A CA 1
ATOM 784 C C . ILE A 1 97 ? -11.198 -9.247 10.486 1.00 64.12 97 ILE A C 1
ATOM 786 O O . ILE A 1 97 ? -12.171 -9.692 11.094 1.00 64.12 97 ILE A O 1
ATOM 790 N N . VAL A 1 98 ? -9.952 -9.376 10.939 1.00 61.91 98 VAL A N 1
ATOM 791 C CA . VAL A 1 98 ? -9.644 -9.847 12.295 1.00 61.91 98 VAL A CA 1
ATOM 792 C C . VAL A 1 98 ? -9.773 -8.647 13.236 1.00 61.91 98 VAL A C 1
ATOM 794 O O . VAL A 1 98 ? -9.163 -7.609 12.976 1.00 61.91 98 VAL A O 1
ATOM 797 N N . LYS A 1 99 ? -10.632 -8.763 14.255 1.00 50.75 99 LYS A N 1
ATOM 798 C CA . LYS A 1 99 ? -10.809 -7.749 15.306 1.00 50.75 99 LYS A CA 1
ATOM 799 C C . LYS A 1 99 ? -9.693 -7.818 16.336 1.00 50.75 99 LYS A C 1
ATOM 801 O O . LYS A 1 99 ? -9.279 -8.955 16.650 1.00 50.75 99 LYS A O 1
#

Secondary structure (DSSP, 8-state):
-HHHHHHHHH-----PPP----TT-HHHHHHHHHHTT-SEEEE---SHHHHHHHHHHHHH-TT-EEEETT-TTSHHHHHHHHHSTTTEEE--SS-----